Protein AF-A0A3D1NSE2-F1 (afdb_monomer_lite)

Foldseek 3Di:
DAADPCCVVAVVVLVVVCCVLCVQKAWDPCPGFAQDAPLSKTKTWTAGPVRHIDIWIWGDDPNFIKIFLVDFDPPDDPDDPCPGDSPRGDIDTCVVVPVVNVSRVVVVVVSVVPD

Radius of gyration: 14.47 Å; chains: 1; bounding box: 27×41×38 Å

Structure (mmCIF, N/CA/C/O backbone):
data_AF-A0A3D1NSE2-F1
#
_entry.id   AF-A0A3D1NSE2-F1
#
loop_
_atom_site.group_PDB
_atom_site.id
_atom_site.type_symbol
_atom_site.label_atom_id
_atom_site.label_alt_id
_atom_site.label_comp_id
_atom_site.label_asym_id
_atom_site.label_entity_id
_atom_site.label_seq_id
_atom_site.pdbx_PDB_ins_code
_atom_site.Cartn_x
_atom_site.Cartn_y
_atom_site.Cartn_z
_atom_site.occupancy
_atom_site.B_iso_or_equiv
_atom_site.auth_seq_id
_atom_site.auth_comp_id
_atom_site.auth_asym_id
_atom_site.auth_atom_id
_atom_site.pdbx_PDB_model_num
ATOM 1 N N . MET A 1 1 ? -9.072 1.652 -18.665 1.00 56.31 1 MET A N 1
ATOM 2 C CA . MET A 1 1 ? -7.613 1.884 -18.622 1.00 56.31 1 MET A CA 1
ATOM 3 C C . MET A 1 1 ? -7.037 0.577 -18.118 1.00 56.31 1 MET A C 1
ATOM 5 O O . MET A 1 1 ? -7.587 0.080 -17.151 1.00 56.31 1 MET A O 1
ATOM 9 N N . ASN A 1 2 ? -6.097 -0.041 -18.832 1.00 61.66 2 ASN A N 1
ATOM 10 C CA . ASN A 1 2 ? -5.556 -1.340 -18.417 1.00 61.66 2 ASN A CA 1
ATOM 11 C C . ASN A 1 2 ? -4.709 -1.172 -17.149 1.00 61.66 2 ASN A C 1
ATOM 13 O O . ASN A 1 2 ? -4.120 -0.102 -16.968 1.00 61.66 2 ASN A O 1
ATOM 17 N N . ASP A 1 3 ? -4.626 -2.224 -16.334 1.00 70.00 3 ASP A N 1
ATOM 18 C CA . ASP A 1 3 ? -3.705 -2.297 -15.198 1.00 70.00 3 ASP A CA 1
ATOM 19 C C . ASP A 1 3 ? -2.284 -1.899 -15.636 1.00 70.00 3 ASP A C 1
ATOM 21 O O . ASP A 1 3 ? -1.796 -2.380 -16.671 1.00 70.00 3 ASP A O 1
ATOM 25 N N . PRO A 1 4 ? -1.599 -1.010 -14.892 1.00 81.94 4 PRO A N 1
ATOM 26 C CA . PRO A 1 4 ? -0.202 -0.715 -15.162 1.00 81.94 4 PRO A CA 1
ATOM 27 C C . PRO A 1 4 ? 0.635 -1.992 -15.132 1.00 81.94 4 PRO A C 1
ATOM 29 O O . PRO A 1 4 ? 0.508 -2.803 -14.226 1.00 81.94 4 PRO A O 1
ATOM 32 N N . HIS A 1 5 ? 1.547 -2.154 -16.089 1.00 85.44 5 HIS A N 1
ATOM 33 C CA . HIS A 1 5 ? 2.356 -3.374 -16.232 1.00 85.44 5 HIS A CA 1
ATOM 34 C C . HIS A 1 5 ? 3.135 -3.792 -14.965 1.00 85.44 5 HIS A C 1
ATOM 36 O O . HIS A 1 5 ? 3.477 -4.963 -14.814 1.00 85.44 5 HIS A O 1
ATOM 42 N N . TRP A 1 6 ? 3.415 -2.853 -14.058 1.00 90.25 6 TRP A N 1
ATOM 43 C CA . TRP A 1 6 ? 4.122 -3.107 -12.807 1.00 90.25 6 TRP A CA 1
ATOM 44 C C . TRP A 1 6 ? 3.239 -3.723 -11.708 1.00 90.25 6 TRP A C 1
ATOM 46 O O . TRP A 1 6 ? 3.777 -4.271 -10.746 1.00 90.25 6 TRP A O 1
ATOM 56 N N . THR A 1 7 ? 1.906 -3.678 -11.816 1.00 91.12 7 THR A N 1
ATOM 57 C CA . THR A 1 7 ? 1.015 -4.171 -10.750 1.00 91.12 7 THR A CA 1
ATOM 58 C C . THR A 1 7 ? 1.122 -5.679 -10.567 1.00 91.12 7 THR A C 1
ATOM 60 O O . THR A 1 7 ? 1.222 -6.143 -9.435 1.00 91.12 7 THR A O 1
ATOM 63 N N . GLU A 1 8 ? 1.191 -6.440 -11.658 1.00 90.62 8 GLU A N 1
ATOM 64 C CA . GLU A 1 8 ? 1.366 -7.898 -11.626 1.00 90.62 8 GLU A CA 1
ATOM 65 C C . GLU A 1 8 ? 2.709 -8.312 -11.012 1.00 90.62 8 GLU A C 1
ATOM 67 O O . GLU A 1 8 ? 2.774 -9.245 -10.214 1.00 90.62 8 GLU A O 1
ATOM 72 N N . GLY A 1 9 ? 3.788 -7.616 -11.381 1.00 90.31 9 GLY A N 1
ATOM 73 C CA . GLY A 1 9 ? 5.149 -7.980 -10.980 1.00 90.31 9 GLY A CA 1
ATOM 74 C C . GLY A 1 9 ? 5.559 -7.476 -9.598 1.00 90.31 9 GLY A C 1
ATOM 75 O O . GLY A 1 9 ? 6.371 -8.122 -8.941 1.00 90.31 9 GLY A O 1
ATOM 76 N N . LEU A 1 10 ? 5.011 -6.339 -9.156 1.00 93.19 10 LEU A N 1
ATOM 77 C CA . LEU A 1 10 ? 5.422 -5.670 -7.918 1.00 93.19 10 LEU A CA 1
ATOM 78 C C . LEU A 1 10 ? 4.285 -5.588 -6.897 1.00 93.19 10 LEU A C 1
ATOM 80 O O . LEU A 1 10 ? 4.445 -6.031 -5.761 1.00 93.19 10 LEU A O 1
ATOM 84 N N . LEU A 1 11 ? 3.126 -5.044 -7.280 1.00 93.69 11 LEU A N 1
ATOM 85 C CA . LEU A 1 11 ? 2.059 -4.740 -6.321 1.00 93.69 11 LEU A CA 1
ATOM 86 C C . LEU A 1 11 ? 1.322 -5.983 -5.828 1.00 93.69 11 LEU A C 1
ATOM 88 O O . LEU A 1 11 ? 1.114 -6.125 -4.627 1.00 93.69 11 LEU A O 1
ATOM 92 N N . ARG A 1 12 ? 0.922 -6.890 -6.726 1.00 93.25 12 ARG A N 1
ATOM 93 C CA . ARG A 1 12 ? 0.155 -8.092 -6.363 1.00 93.25 12 ARG A CA 1
ATOM 94 C C . ARG A 1 12 ? 0.907 -9.006 -5.390 1.00 93.25 12 ARG A C 1
ATOM 96 O O . ARG A 1 12 ? 0.292 -9.390 -4.396 1.00 93.25 12 ARG A O 1
ATOM 103 N N . PRO A 1 13 ? 2.205 -9.320 -5.586 1.00 93.62 13 PRO A N 1
ATOM 104 C CA . PRO A 1 13 ? 2.966 -10.101 -4.611 1.00 93.62 13 PRO A CA 1
ATOM 105 C C . PRO A 1 13 ? 3.041 -9.420 -3.241 1.00 93.62 13 PRO A C 1
ATOM 107 O O . PRO A 1 13 ? 2.837 -10.067 -2.215 1.00 93.62 13 PRO A O 1
ATOM 110 N N . VAL A 1 14 ? 3.268 -8.103 -3.227 1.00 94.19 14 VAL A N 1
ATOM 111 C CA . VAL A 1 14 ? 3.309 -7.306 -1.995 1.00 94.19 14 VAL A CA 1
ATOM 112 C C . VAL A 1 14 ? 1.950 -7.321 -1.293 1.00 94.19 14 VAL A C 1
ATOM 114 O O . VAL A 1 14 ? 1.886 -7.583 -0.096 1.00 94.19 14 VAL A O 1
ATOM 117 N N . MET A 1 15 ? 0.850 -7.132 -2.024 1.00 94.19 15 MET A N 1
ATOM 118 C CA . MET A 1 15 ? -0.500 -7.189 -1.462 1.00 94.19 15 MET A CA 1
ATOM 119 C C . MET A 1 15 ? -0.852 -8.574 -0.924 1.00 94.19 15 MET A C 1
ATOM 121 O O . MET A 1 15 ? -1.431 -8.665 0.157 1.00 94.19 15 MET A O 1
ATOM 125 N N . ALA A 1 16 ? -0.477 -9.649 -1.622 1.00 93.62 16 ALA A N 1
ATOM 126 C CA . ALA A 1 16 ? -0.689 -11.011 -1.138 1.00 93.62 16 ALA A CA 1
ATOM 127 C C . ALA A 1 16 ? -0.006 -11.237 0.222 1.00 93.62 16 ALA A C 1
ATOM 129 O O . ALA A 1 16 ? -0.599 -11.823 1.131 1.00 93.62 16 ALA A O 1
ATOM 130 N N . GLU A 1 17 ? 1.212 -10.720 0.386 1.00 94.62 17 GLU A N 1
ATOM 131 C CA . GLU A 1 17 ? 1.950 -10.820 1.642 1.00 94.62 17 GLU A CA 1
ATOM 132 C C . GLU A 1 17 ? 1.370 -9.911 2.738 1.00 94.62 17 GLU A C 1
ATOM 134 O O . GLU A 1 17 ? 1.200 -10.356 3.873 1.00 94.62 17 GLU A O 1
ATOM 139 N N . ILE A 1 18 ? 0.973 -8.676 2.413 1.00 93.19 18 ILE A N 1
ATOM 140 C CA . ILE A 1 18 ? 0.303 -7.771 3.362 1.00 93.19 18 ILE A CA 1
ATOM 141 C C . ILE A 1 18 ? -0.989 -8.393 3.886 1.00 93.19 18 ILE A C 1
ATOM 143 O O . ILE A 1 18 ? -1.198 -8.414 5.099 1.00 93.19 18 ILE A O 1
ATOM 147 N N . VAL A 1 19 ? -1.838 -8.932 3.007 1.00 94.25 19 VAL A N 1
ATOM 148 C CA . VAL A 1 19 ? -3.093 -9.599 3.392 1.00 94.25 19 VAL A CA 1
ATOM 149 C C . VAL A 1 19 ? -2.812 -10.750 4.356 1.00 94.25 19 VAL A C 1
ATOM 151 O O . VAL A 1 19 ? -3.494 -10.898 5.370 1.00 94.25 19 VAL A O 1
ATOM 154 N N . ARG A 1 20 ? -1.766 -11.539 4.086 1.00 95.38 20 ARG A N 1
ATOM 155 C CA . ARG A 1 20 ? -1.347 -12.647 4.951 1.00 95.38 20 ARG A CA 1
ATOM 156 C C . ARG A 1 20 ? -0.835 -12.171 6.315 1.00 95.38 20 ARG A C 1
ATOM 158 O O . ARG A 1 20 ? -1.087 -12.832 7.321 1.00 95.38 20 ARG A O 1
ATOM 165 N N . LEU A 1 21 ? -0.090 -11.066 6.351 1.00 95.56 21 LEU A N 1
ATOM 166 C CA . LEU A 1 21 ? 0.573 -10.542 7.551 1.00 95.56 21 LEU A CA 1
ATOM 167 C C . LEU A 1 21 ? -0.294 -9.602 8.396 1.00 95.56 21 LEU A C 1
ATOM 169 O O . LEU A 1 21 ? 0.051 -9.357 9.553 1.00 95.56 21 LEU A O 1
ATOM 173 N N . THR A 1 22 ? -1.395 -9.091 7.841 1.00 94.44 22 THR A N 1
ATOM 174 C CA . THR A 1 22 ? -2.324 -8.161 8.507 1.00 94.44 22 THR A CA 1
ATOM 175 C C . THR A 1 22 ? -3.777 -8.662 8.447 1.00 94.44 22 THR A C 1
ATOM 177 O O . THR A 1 22 ? -4.661 -7.965 7.948 1.00 94.44 22 THR A O 1
ATOM 180 N N . PRO A 1 23 ? -4.071 -9.877 8.962 1.00 94.50 23 PRO A N 1
ATOM 181 C CA . PRO A 1 23 ? -5.410 -10.486 8.911 1.00 94.50 23 PRO A CA 1
ATOM 182 C C . PRO A 1 23 ? -6.491 -9.707 9.686 1.00 94.50 23 PRO A C 1
ATOM 184 O O . PRO A 1 23 ? -7.672 -10.059 9.683 1.00 94.50 23 PRO A O 1
ATOM 187 N N . GLU A 1 24 ? -6.102 -8.683 10.434 1.00 93.81 24 GLU A N 1
ATOM 188 C CA . GLU A 1 24 ? -6.977 -7.754 11.129 1.00 93.81 24 GLU A CA 1
ATOM 189 C C . GLU A 1 24 ? -7.549 -6.630 10.251 1.00 93.81 24 GLU A C 1
ATOM 191 O O . GLU A 1 24 ? -8.451 -5.909 10.701 1.00 93.81 24 GLU A O 1
ATOM 196 N N . ILE A 1 25 ? -7.065 -6.513 9.014 1.00 95.12 25 ILE A N 1
ATOM 197 C CA . ILE A 1 25 ? -7.580 -5.610 7.990 1.00 95.12 25 ILE A CA 1
ATOM 198 C C . ILE A 1 25 ? -8.259 -6.444 6.902 1.00 95.12 25 ILE A C 1
ATOM 200 O O . ILE A 1 25 ? -7.664 -7.340 6.310 1.00 95.12 25 ILE A O 1
ATOM 204 N N . ASP A 1 26 ? -9.516 -6.120 6.632 1.00 95.12 26 ASP A N 1
ATOM 205 C CA . ASP A 1 26 ? -10.240 -6.579 5.456 1.00 95.12 26 ASP A CA 1
ATOM 206 C C . ASP A 1 26 ? -9.819 -5.706 4.269 1.00 95.12 26 ASP A C 1
ATOM 208 O O . ASP A 1 26 ? -10.286 -4.574 4.119 1.00 95.12 26 ASP A O 1
ATOM 212 N N . TRP A 1 27 ? -8.828 -6.175 3.513 1.00 94.81 27 TRP A N 1
ATOM 213 C CA . TRP A 1 27 ? -8.318 -5.489 2.329 1.00 94.81 27 TRP A CA 1
ATOM 214 C C . TRP A 1 27 ? -9.267 -5.683 1.151 1.00 94.81 27 TRP A C 1
ATOM 216 O O . TRP A 1 27 ? -9.739 -6.792 0.902 1.00 94.81 27 TRP A O 1
ATOM 226 N N . GLU A 1 28 ? -9.520 -4.615 0.398 1.00 91.38 28 GLU A N 1
ATOM 227 C CA . GLU A 1 28 ? -10.330 -4.703 -0.813 1.00 91.38 28 GLU A CA 1
ATOM 228 C C . GLU A 1 28 ? -9.640 -5.616 -1.833 1.00 91.38 28 GLU A C 1
ATOM 230 O O . GLU A 1 28 ? -8.453 -5.454 -2.140 1.00 91.38 28 GLU A O 1
ATOM 235 N N . ASN A 1 29 ? -10.390 -6.595 -2.351 1.00 76.88 29 ASN A N 1
ATOM 236 C CA . ASN A 1 29 ? -9.900 -7.437 -3.431 1.00 76.88 29 ASN A CA 1
ATOM 237 C C . ASN A 1 29 ? -9.897 -6.624 -4.728 1.00 76.88 29 ASN A C 1
ATOM 239 O O . ASN A 1 29 ? -10.927 -6.466 -5.383 1.00 76.88 29 ASN A O 1
ATOM 243 N N . ASN A 1 30 ? -8.731 -6.090 -5.068 1.00 70.94 30 ASN A N 1
ATOM 244 C CA . ASN A 1 30 ? -8.527 -5.319 -6.281 1.00 70.94 30 ASN A CA 1
ATOM 245 C C . ASN A 1 30 ? -8.158 -6.268 -7.425 1.00 70.94 30 ASN A C 1
ATOM 247 O O . ASN A 1 30 ? -6.983 -6.495 -7.732 1.00 70.94 30 ASN A O 1
ATOM 251 N N . ASP A 1 31 ? -9.190 -6.835 -8.054 1.00 75.50 31 ASP A N 1
ATOM 252 C CA . ASP A 1 31 ? -9.038 -7.561 -9.320 1.00 75.50 31 ASP A CA 1
ATOM 253 C C . ASP A 1 31 ? -8.425 -6.638 -10.394 1.00 75.50 31 ASP A C 1
ATOM 255 O O . ASP A 1 31 ? -7.650 -7.099 -11.228 1.00 75.50 31 ASP A O 1
ATOM 259 N N . GLU A 1 32 ? -8.670 -5.328 -10.297 1.00 80.31 32 GLU A N 1
ATOM 260 C CA . GLU A 1 32 ? -8.062 -4.277 -11.118 1.00 80.31 32 GLU A CA 1
ATOM 261 C C . GLU A 1 32 ? -7.487 -3.162 -10.230 1.00 80.31 32 GLU A C 1
ATOM 263 O O . GLU A 1 32 ? -8.056 -2.818 -9.189 1.00 80.31 32 GLU A O 1
ATOM 268 N N . PHE A 1 33 ? -6.371 -2.567 -10.651 1.00 86.69 33 PHE A N 1
ATOM 269 C CA . PHE A 1 33 ? -5.731 -1.443 -9.977 1.00 86.69 33 PHE A CA 1
ATOM 270 C C . PHE A 1 33 ? -5.753 -0.194 -10.855 1.00 86.69 33 PHE A C 1
ATOM 272 O O . PHE A 1 33 ? -5.132 -0.133 -11.918 1.00 86.69 33 PHE A O 1
ATOM 279 N N . TYR A 1 34 ? -6.414 0.853 -10.365 1.00 84.19 34 TYR A N 1
ATOM 280 C CA . TYR A 1 34 ? -6.577 2.096 -11.112 1.00 84.19 34 TYR A CA 1
ATOM 281 C C . TYR A 1 34 ? -5.583 3.168 -10.652 1.00 84.19 34 TYR A C 1
ATOM 283 O O . TYR A 1 34 ? -5.607 3.555 -9.481 1.00 84.19 34 TYR A O 1
ATOM 291 N N . PRO A 1 35 ? -4.742 3.699 -11.556 1.00 86.94 35 PRO A N 1
ATOM 292 C CA . PRO A 1 35 ? -3.916 4.863 -11.263 1.00 86.94 35 PRO A CA 1
ATOM 293 C C . PRO A 1 35 ? -4.774 6.100 -10.987 1.00 86.94 35 PRO A C 1
ATOM 295 O O . PRO A 1 35 ? -5.696 6.395 -11.750 1.00 86.94 35 PRO A O 1
ATOM 298 N N . ILE A 1 36 ? -4.460 6.843 -9.926 1.00 81.88 36 ILE A N 1
ATOM 299 C CA . ILE A 1 36 ? -5.275 7.978 -9.461 1.00 81.88 36 ILE A CA 1
ATOM 300 C C . ILE A 1 36 ? -4.620 9.355 -9.651 1.00 81.88 36 ILE A C 1
ATOM 302 O O . ILE A 1 36 ? -5.276 10.371 -9.422 1.00 81.88 36 ILE A O 1
ATOM 306 N N . ASP A 1 37 ? -3.353 9.424 -10.072 1.00 77.06 37 ASP A N 1
ATOM 307 C CA . ASP A 1 37 ? -2.629 10.691 -10.235 1.00 77.06 37 ASP A CA 1
ATOM 308 C C . ASP A 1 37 ? -1.574 10.671 -11.364 1.00 77.06 37 ASP A C 1
ATOM 310 O O . ASP A 1 37 ? -1.398 9.688 -12.085 1.00 77.06 37 ASP A O 1
ATOM 314 N N . LEU A 1 38 ? -0.858 11.792 -11.518 1.00 80.12 38 LEU A N 1
ATOM 315 C CA . LEU A 1 38 ? 0.202 11.962 -12.520 1.00 80.12 38 LEU A CA 1
ATOM 316 C C . LEU A 1 38 ? 1.452 11.106 -12.259 1.00 80.12 38 LEU A C 1
ATOM 318 O O . LEU A 1 38 ? 2.252 10.934 -13.176 1.00 80.12 38 LEU A O 1
ATOM 322 N N . ARG A 1 39 ? 1.635 10.583 -11.040 1.00 81.38 39 ARG A N 1
ATOM 323 C CA . ARG A 1 39 ? 2.696 9.615 -10.717 1.00 81.38 39 ARG A CA 1
ATOM 324 C C . ARG A 1 39 ? 2.315 8.207 -11.176 1.00 81.38 39 ARG A C 1
ATOM 326 O O . ARG A 1 39 ? 3.140 7.304 -11.119 1.00 81.38 39 ARG A O 1
ATOM 333 N N . GLY A 1 40 ? 1.069 8.013 -11.610 1.00 85.44 40 GLY A N 1
ATOM 334 C CA . GLY A 1 40 ? 0.513 6.688 -11.822 1.00 85.44 40 GLY A CA 1
ATOM 335 C C . GLY A 1 40 ? 0.313 5.941 -10.503 1.00 85.44 40 GLY A C 1
ATOM 336 O O . GLY A 1 40 ? 0.336 4.712 -10.506 1.00 85.44 40 GLY A O 1
ATOM 337 N N . ALA A 1 41 ? 0.157 6.664 -9.386 1.00 89.62 41 ALA A N 1
ATOM 338 C CA . ALA A 1 41 ? 0.035 6.056 -8.073 1.00 89.62 41 ALA A CA 1
ATOM 339 C C . ALA A 1 41 ? -1.267 5.258 -7.953 1.00 89.62 41 ALA A C 1
ATOM 341 O O . ALA A 1 41 ? -2.303 5.657 -8.486 1.00 89.62 41 ALA A O 1
ATOM 342 N N . ILE A 1 42 ? -1.216 4.149 -7.224 1.00 91.94 42 ILE A N 1
ATOM 343 C CA . ILE A 1 42 ? -2.355 3.269 -6.964 1.00 91.94 42 ILE A CA 1
ATOM 344 C C . ILE A 1 42 ? -2.617 3.254 -5.466 1.00 91.94 42 ILE A C 1
ATOM 346 O O . ILE A 1 42 ? -1.735 2.903 -4.685 1.00 91.94 42 ILE A O 1
ATOM 350 N N . THR A 1 43 ? -3.837 3.595 -5.059 1.00 91.62 43 THR A N 1
ATOM 351 C CA . THR A 1 43 ? -4.257 3.465 -3.661 1.00 91.62 43 THR A CA 1
ATOM 352 C C . THR A 1 43 ? -5.016 2.168 -3.459 1.00 91.62 43 THR A C 1
ATOM 354 O O . THR A 1 43 ? -6.022 1.918 -4.117 1.00 91.62 43 THR A O 1
ATOM 357 N N . VAL A 1 44 ? -4.545 1.369 -2.507 1.00 92.94 44 VAL A N 1
ATOM 358 C CA . VAL A 1 44 ? -5.232 0.172 -2.033 1.00 92.94 44 VAL A CA 1
ATOM 359 C C . VAL A 1 44 ? -5.915 0.485 -0.714 1.00 92.94 44 VAL A C 1
ATOM 361 O O . VAL A 1 44 ? -5.322 1.101 0.176 1.00 92.94 44 VAL A O 1
ATOM 364 N N . PHE A 1 45 ? -7.167 0.064 -0.597 1.00 92.56 45 PHE A N 1
ATOM 365 C CA . PHE A 1 45 ? -8.009 0.319 0.558 1.00 92.56 45 PHE A CA 1
ATOM 366 C C . PHE A 1 45 ? -8.247 -0.959 1.350 1.00 92.56 45 PHE A C 1
ATOM 368 O O . PHE A 1 45 ? -8.235 -2.070 0.825 1.00 92.56 45 PHE A O 1
ATOM 375 N N . GLY A 1 46 ? -8.485 -0.780 2.638 1.00 93.75 46 GLY A N 1
ATOM 376 C CA . GLY A 1 46 ? -8.937 -1.824 3.529 1.00 93.75 46 GLY A CA 1
ATOM 377 C C . GLY A 1 46 ? -9.701 -1.234 4.701 1.00 93.75 46 GLY A C 1
ATOM 378 O O . GLY A 1 46 ? -9.770 -0.015 4.899 1.00 93.75 46 GLY A O 1
ATOM 379 N N . ARG A 1 47 ? -10.295 -2.105 5.506 1.00 94.38 47 ARG A N 1
ATOM 380 C CA . ARG A 1 47 ? -11.003 -1.717 6.724 1.00 94.38 47 ARG A CA 1
ATOM 381 C C . ARG A 1 47 ? -10.555 -2.574 7.886 1.00 94.38 47 ARG A C 1
ATOM 383 O O . ARG A 1 47 ? -10.517 -3.792 7.794 1.00 94.38 47 ARG A O 1
ATOM 390 N N . THR A 1 48 ? -10.262 -1.949 9.019 1.00 92.12 48 THR A N 1
ATOM 391 C CA . THR A 1 48 ? -10.047 -2.715 10.252 1.00 92.12 48 THR A CA 1
ATOM 392 C C . THR A 1 48 ? -11.338 -3.429 10.655 1.00 92.12 48 THR A C 1
ATOM 394 O O . THR A 1 48 ? -12.434 -3.003 10.281 1.00 92.12 48 THR A O 1
ATOM 397 N N . LYS A 1 49 ? -11.250 -4.443 11.525 1.00 87.62 49 LYS A N 1
ATOM 398 C CA . LYS A 1 49 ? -12.435 -5.126 12.097 1.00 87.62 49 LYS A CA 1
ATOM 399 C C . LYS A 1 49 ? -13.475 -4.188 12.731 1.00 87.62 49 LYS A C 1
ATOM 401 O O . LYS A 1 49 ? -14.631 -4.565 12.881 1.00 87.62 49 LYS A O 1
ATOM 406 N N . ARG A 1 50 ? -13.080 -2.970 13.122 1.00 87.62 50 ARG A N 1
ATOM 407 C CA . ARG A 1 50 ? -13.973 -1.941 13.689 1.00 87.62 50 ARG A CA 1
ATOM 408 C C . ARG A 1 50 ? -14.517 -0.965 12.636 1.00 87.62 50 ARG A C 1
ATOM 410 O O . ARG A 1 50 ? -15.074 0.066 12.996 1.00 87.62 50 ARG A O 1
ATOM 417 N N . GLY A 1 51 ? -14.330 -1.258 11.351 1.00 89.38 51 GLY A N 1
ATOM 418 C CA . GLY A 1 51 ? -14.808 -0.460 10.223 1.00 89.38 51 GLY A CA 1
ATOM 419 C C . GLY A 1 51 ? -13.968 0.780 9.903 1.00 89.38 51 GLY A C 1
ATOM 420 O O . GLY A 1 51 ? -14.388 1.581 9.063 1.00 89.38 51 GLY A O 1
ATOM 421 N N . ARG A 1 52 ? -12.797 0.961 10.538 1.00 89.94 52 ARG A N 1
ATOM 422 C CA . ARG A 1 52 ? -11.931 2.129 10.299 1.00 89.94 52 ARG A CA 1
ATOM 423 C C . ARG A 1 52 ? -11.233 1.982 8.945 1.00 89.94 52 ARG A C 1
ATOM 425 O O . ARG A 1 52 ? -10.653 0.922 8.711 1.00 89.94 52 ARG A O 1
ATOM 432 N N . PRO A 1 53 ? -11.266 3.002 8.072 1.00 90.62 53 PRO A N 1
ATOM 433 C CA . PRO A 1 53 ? -10.603 2.926 6.779 1.00 90.62 53 PRO A CA 1
ATOM 434 C C . PRO A 1 53 ? -9.080 2.951 6.945 1.00 90.62 53 PRO A C 1
ATOM 436 O O . PRO A 1 53 ? -8.532 3.777 7.679 1.00 90.62 53 PRO A O 1
ATOM 439 N N . VAL A 1 54 ? -8.412 2.059 6.225 1.00 91.25 54 VAL A N 1
ATOM 440 C CA . VAL A 1 54 ? -6.966 2.024 6.012 1.00 91.25 54 VAL A CA 1
ATOM 441 C C . VAL A 1 54 ? -6.743 2.187 4.516 1.00 91.25 54 VAL A C 1
ATOM 443 O O . VAL A 1 54 ? -7.470 1.610 3.712 1.00 91.25 54 VAL A O 1
ATOM 446 N N . CYS A 1 55 ? -5.765 2.990 4.126 1.00 90.62 55 CYS A N 1
ATOM 447 C CA . CYS A 1 55 ? -5.348 3.075 2.738 1.00 90.62 55 CYS A CA 1
ATOM 448 C C . CYS A 1 55 ? -3.833 3.198 2.658 1.00 90.62 55 CYS A C 1
ATOM 450 O O . CYS A 1 55 ? -3.202 3.755 3.560 1.00 90.62 55 CYS A O 1
ATOM 452 N N . ILE A 1 56 ? -3.270 2.660 1.584 1.00 92.62 56 ILE A N 1
ATOM 453 C CA . ILE A 1 56 ? -1.853 2.773 1.258 1.00 92.62 56 ILE A CA 1
ATOM 454 C C . ILE A 1 56 ? -1.761 3.139 -0.212 1.00 92.62 56 ILE A C 1
ATOM 456 O O . ILE A 1 56 ? -2.373 2.484 -1.055 1.00 92.62 56 ILE A O 1
ATOM 460 N N . THR A 1 57 ? -1.009 4.188 -0.511 1.00 92.88 57 THR A N 1
ATOM 461 C CA . THR A 1 57 ? -0.764 4.627 -1.883 1.00 92.88 57 THR A CA 1
ATOM 462 C C . THR A 1 57 ? 0.615 4.162 -2.308 1.00 92.88 57 THR A C 1
ATOM 464 O O . THR A 1 57 ? 1.595 4.488 -1.645 1.00 92.88 57 THR A O 1
ATOM 467 N N . PHE A 1 58 ? 0.678 3.417 -3.405 1.00 94.06 58 PHE A N 1
ATOM 468 C CA . PHE A 1 58 ? 1.895 2.865 -3.978 1.00 94.06 58 PHE A CA 1
ATOM 469 C C . PHE A 1 58 ? 2.258 3.567 -5.280 1.00 94.06 58 PHE A C 1
ATOM 471 O O . PHE A 1 58 ? 1.382 3.919 -6.068 1.00 94.06 58 PHE A O 1
ATOM 478 N N . THR A 1 59 ? 3.553 3.740 -5.521 1.00 93.12 59 THR A N 1
ATOM 479 C CA . THR A 1 59 ? 4.099 4.260 -6.780 1.00 93.12 59 THR A CA 1
ATOM 480 C C . THR A 1 59 ? 5.282 3.393 -7.195 1.00 93.12 59 THR A C 1
ATOM 482 O O . THR A 1 59 ? 6.119 3.050 -6.359 1.00 93.12 59 THR A O 1
ATOM 485 N N . GLU A 1 60 ? 5.359 3.034 -8.473 1.00 93.06 60 GLU A N 1
ATOM 486 C CA . GLU A 1 60 ?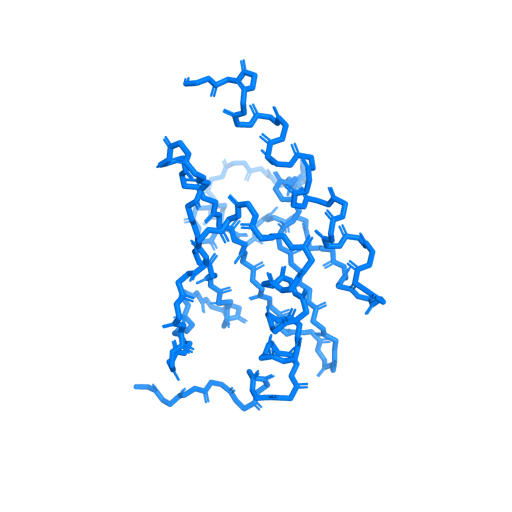 6.555 2.404 -9.033 1.00 93.06 60 GLU A CA 1
ATOM 487 C C . GLU A 1 60 ? 7.650 3.457 -9.245 1.00 93.06 60 GLU A C 1
ATOM 489 O O . GLU A 1 60 ? 7.391 4.577 -9.685 1.00 93.06 60 GLU A O 1
ATOM 494 N N . SER A 1 61 ? 8.882 3.108 -8.884 1.00 89.06 61 SER A N 1
ATOM 495 C CA . SER A 1 61 ? 10.053 3.956 -9.075 1.00 89.06 61 SER A CA 1
ATOM 496 C C . SER A 1 61 ? 11.183 3.125 -9.671 1.00 89.06 61 SER A C 1
ATOM 498 O O . SER A 1 61 ? 11.895 2.399 -8.974 1.00 89.06 61 SER A O 1
ATOM 500 N N . GLY A 1 62 ? 11.322 3.201 -10.997 1.00 85.50 62 GLY A N 1
ATOM 501 C CA . GLY A 1 62 ? 12.307 2.437 -11.760 1.00 85.50 62 GLY A CA 1
ATOM 502 C C . GLY A 1 62 ? 11.944 0.957 -11.837 1.00 85.50 62 GLY A C 1
ATOM 503 O O . GLY A 1 62 ? 11.341 0.525 -12.808 1.00 85.50 62 GLY A O 1
ATOM 504 N N . HIS A 1 63 ? 12.339 0.184 -10.827 1.00 85.12 63 HIS A N 1
ATOM 505 C CA . HIS A 1 63 ? 12.011 -1.242 -10.694 1.00 85.12 63 HIS A CA 1
ATOM 506 C C . HIS A 1 63 ? 11.586 -1.622 -9.270 1.00 85.12 63 HIS A C 1
ATOM 508 O O . HIS A 1 63 ? 11.310 -2.791 -9.005 1.00 85.12 63 HIS A O 1
ATOM 514 N N . ASP A 1 64 ? 11.525 -0.639 -8.372 1.00 91.00 64 ASP A N 1
ATOM 515 C CA . ASP A 1 64 ? 11.139 -0.828 -6.984 1.00 91.00 64 ASP A CA 1
ATOM 516 C C . ASP A 1 64 ? 9.734 -0.282 -6.742 1.00 91.00 64 ASP A C 1
ATOM 518 O O . ASP A 1 64 ? 9.256 0.633 -7.422 1.00 91.00 64 ASP A O 1
ATOM 522 N N . LEU A 1 65 ? 9.081 -0.830 -5.720 1.00 94.81 65 LEU A N 1
ATOM 523 C CA . LEU A 1 65 ? 7.807 -0.332 -5.234 1.00 94.81 65 LEU A CA 1
ATOM 524 C C . LEU A 1 65 ? 8.039 0.608 -4.050 1.00 94.81 65 LEU A C 1
ATOM 526 O O . LEU A 1 65 ? 8.768 0.279 -3.113 1.00 94.81 65 LEU A O 1
ATOM 530 N N . GLN A 1 66 ? 7.400 1.772 -4.080 1.00 95.62 66 GLN A N 1
ATOM 531 C CA . GLN A 1 66 ? 7.410 2.740 -2.987 1.00 95.62 66 GLN A CA 1
ATOM 532 C C . GLN A 1 66 ? 5.991 2.990 -2.486 1.00 95.62 66 GLN A C 1
ATOM 534 O O . GLN A 1 66 ? 5.028 2.797 -3.230 1.00 95.62 66 GLN A O 1
ATOM 539 N N . PHE A 1 67 ? 5.856 3.449 -1.244 1.00 94.56 67 PHE A N 1
ATOM 540 C CA . PHE A 1 67 ? 4.578 3.829 -0.651 1.00 94.56 67 PHE A CA 1
ATOM 541 C C . PHE A 1 67 ? 4.627 5.217 -0.005 1.00 94.56 67 PHE A C 1
ATOM 543 O O . PHE A 1 67 ? 5.680 5.691 0.424 1.00 94.56 67 PHE A O 1
ATOM 550 N N . ASP A 1 68 ? 3.472 5.877 0.065 1.00 91.94 68 ASP A N 1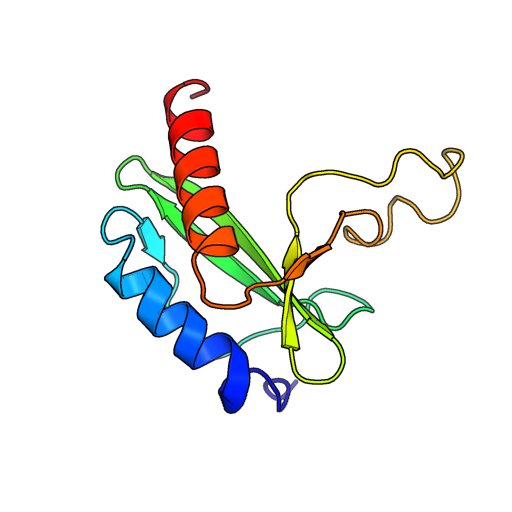
ATOM 551 C CA . ASP A 1 68 ? 3.318 7.153 0.761 1.00 91.94 68 ASP A CA 1
ATOM 552 C C . ASP A 1 68 ? 3.446 6.933 2.286 1.00 91.94 68 ASP A C 1
ATOM 554 O O . ASP A 1 68 ? 2.572 6.336 2.915 1.00 91.94 68 ASP A O 1
ATOM 558 N N . SER A 1 69 ? 4.492 7.480 2.916 1.00 87.56 69 SER A N 1
ATOM 559 C CA . SER A 1 69 ? 4.735 7.348 4.372 1.00 87.56 69 SER A CA 1
ATOM 560 C C . SER A 1 69 ? 3.788 8.184 5.252 1.00 87.56 69 SER A C 1
ATOM 562 O O . SER A 1 69 ? 3.845 8.140 6.481 1.00 87.56 69 SER A O 1
ATOM 564 N N . GLY A 1 70 ? 2.936 9.016 4.644 1.00 80.56 70 GLY A N 1
ATOM 565 C CA . GLY A 1 70 ? 2.091 9.992 5.340 1.00 80.56 70 GLY A CA 1
ATOM 566 C C . GLY A 1 70 ? 2.840 11.216 5.886 1.00 80.56 70 GLY A C 1
ATOM 567 O O . GLY A 1 70 ? 2.203 12.128 6.416 1.00 80.56 70 GLY A O 1
ATOM 568 N N . GLN A 1 71 ? 4.168 11.273 5.745 1.00 80.44 71 GLN A N 1
ATOM 569 C CA . GLN A 1 71 ? 4.946 12.490 5.974 1.00 80.44 71 GLN A CA 1
ATOM 570 C C . GLN A 1 71 ? 4.983 13.339 4.702 1.00 80.44 71 GLN A C 1
ATOM 572 O O . GLN A 1 71 ? 4.913 12.808 3.599 1.00 80.44 71 GLN A O 1
ATOM 577 N N . ILE A 1 72 ? 5.124 14.656 4.843 1.00 76.12 72 ILE A N 1
ATOM 578 C CA . ILE A 1 72 ? 5.209 15.586 3.710 1.00 76.12 72 ILE A CA 1
ATOM 579 C C . ILE A 1 72 ? 6.563 16.294 3.680 1.00 76.12 72 ILE A C 1
ATOM 581 O O . ILE A 1 72 ? 7.133 16.611 4.725 1.00 76.12 72 ILE A O 1
ATOM 585 N N . HIS A 1 73 ? 7.066 16.608 2.486 1.00 68.06 73 HIS A N 1
ATOM 586 C CA . HIS A 1 73 ? 8.243 17.465 2.359 1.00 68.06 73 HIS A CA 1
ATOM 587 C C . HIS A 1 73 ? 7.913 18.886 2.862 1.00 68.06 73 HIS A C 1
ATOM 589 O O . HIS A 1 73 ? 7.026 19.569 2.338 1.00 68.06 73 HIS A O 1
ATOM 595 N N . ASN A 1 74 ? 8.661 19.362 3.866 1.00 62.78 74 ASN A N 1
ATOM 596 C CA . ASN A 1 74 ? 8.512 20.705 4.451 1.00 62.78 74 ASN A CA 1
ATOM 597 C C . ASN A 1 74 ? 9.057 21.845 3.559 1.00 62.78 74 ASN A C 1
ATOM 599 O O . ASN A 1 74 ? 9.013 23.007 3.957 1.00 62.78 74 ASN A O 1
ATOM 603 N N . SER A 1 75 ? 9.584 21.552 2.365 1.00 53.97 75 SER A N 1
ATOM 604 C CA . SER A 1 75 ? 10.455 22.469 1.610 1.00 53.97 75 SER A CA 1
ATOM 605 C C . SER A 1 75 ? 9.789 23.334 0.532 1.00 53.97 75 SER A C 1
ATOM 607 O O . SER A 1 75 ? 10.499 24.071 -0.148 1.00 53.97 75 SER A O 1
ATOM 609 N N . PHE A 1 76 ? 8.461 23.336 0.377 1.00 48.81 76 PHE A N 1
ATOM 610 C CA . PHE A 1 76 ? 7.805 24.195 -0.625 1.00 48.81 76 PHE A CA 1
ATOM 611 C C . PHE A 1 76 ? 6.891 25.256 -0.011 1.00 48.81 76 PHE A C 1
ATOM 613 O O . PHE A 1 76 ? 6.107 24.982 0.899 1.00 48.81 76 PHE A O 1
ATOM 620 N N . SER A 1 77 ? 6.965 26.485 -0.526 1.00 51.50 77 SER A N 1
ATOM 621 C CA . SER A 1 77 ? 6.047 27.566 -0.176 1.00 51.50 77 SER A CA 1
ATOM 622 C C . SER A 1 77 ? 4.638 27.251 -0.692 1.00 51.50 77 SER A C 1
ATOM 624 O O . SER A 1 77 ? 4.423 26.757 -1.798 1.00 51.50 77 SER A O 1
ATOM 626 N N . LEU A 1 78 ? 3.657 27.466 0.178 1.00 50.44 78 LEU A N 1
ATOM 627 C CA . LEU A 1 78 ? 2.236 27.234 -0.058 1.00 50.44 78 LEU A CA 1
ATOM 628 C C . LEU A 1 78 ? 1.738 28.160 -1.179 1.00 50.44 78 LEU A C 1
ATOM 630 O O . LEU A 1 78 ? 1.571 29.344 -0.894 1.00 50.44 78 LEU A O 1
ATOM 634 N N . LYS A 1 79 ? 1.505 27.659 -2.409 1.00 53.00 79 LYS A N 1
ATOM 635 C CA . LYS A 1 79 ? 0.361 28.104 -3.249 1.00 53.00 79 LYS A CA 1
ATOM 636 C C . LYS A 1 79 ? 0.177 27.516 -4.652 1.00 53.00 79 LYS A C 1
ATOM 638 O O . LYS A 1 79 ? -0.864 27.809 -5.221 1.00 53.00 79 LYS A O 1
ATOM 643 N N . VAL A 1 80 ? 1.104 26.757 -5.248 1.00 54.75 80 VAL A N 1
ATOM 644 C CA . VAL A 1 80 ? 0.972 26.475 -6.704 1.00 54.75 80 VAL A CA 1
ATOM 645 C C . VAL A 1 80 ? 0.881 24.991 -7.085 1.00 54.75 80 VAL A C 1
ATOM 647 O O . VAL A 1 80 ? 0.200 24.680 -8.052 1.00 54.75 80 VAL A O 1
ATOM 650 N N . LEU A 1 81 ? 1.490 24.062 -6.333 1.00 51.59 81 LEU A N 1
ATOM 651 C CA . LEU A 1 81 ? 1.542 22.635 -6.728 1.00 51.59 81 LEU A CA 1
ATOM 652 C C . LEU A 1 81 ? 1.171 21.626 -5.624 1.00 51.59 81 LEU A C 1
ATOM 654 O O . LEU A 1 81 ? 0.979 20.454 -5.924 1.00 51.59 81 LEU A O 1
ATOM 658 N N . LYS A 1 82 ? 1.037 22.062 -4.362 1.00 46.84 82 LYS A N 1
ATOM 659 C CA . LYS A 1 82 ? 0.804 21.170 -3.204 1.00 46.84 82 LYS A CA 1
ATOM 660 C C . LYS A 1 82 ? -0.539 20.431 -3.228 1.00 46.84 82 LYS A C 1
ATOM 662 O O . LYS A 1 82 ? -0.649 19.385 -2.599 1.00 46.84 82 LYS A O 1
ATOM 667 N N . ASP A 1 83 ? -1.520 20.959 -3.956 1.00 50.16 83 ASP A N 1
ATOM 668 C CA . ASP A 1 83 ? -2.890 20.436 -3.965 1.00 50.16 83 ASP A CA 1
ATOM 669 C C . ASP A 1 83 ? -3.135 19.419 -5.090 1.00 50.16 83 ASP A C 1
ATOM 671 O O . ASP A 1 83 ? -4.226 18.859 -5.199 1.00 50.16 83 ASP A O 1
ATOM 675 N N . ILE A 1 84 ? -2.125 19.134 -5.922 1.00 52.44 84 ILE A N 1
ATOM 676 C CA . ILE A 1 84 ? -2.237 18.098 -6.949 1.00 52.44 84 ILE A CA 1
ATOM 677 C C . ILE A 1 84 ? -1.901 16.748 -6.305 1.00 52.44 84 ILE A C 1
ATOM 679 O O . ILE A 1 84 ? -0.755 16.302 -6.303 1.00 52.44 84 ILE A O 1
ATOM 683 N N . GLY A 1 85 ? -2.916 16.121 -5.708 1.00 52.91 85 GLY A N 1
ATOM 684 C CA . GLY A 1 85 ? -2.996 14.666 -5.538 1.00 52.91 85 GLY A CA 1
ATOM 685 C C . GLY A 1 85 ? -1.890 13.980 -4.728 1.00 52.91 85 GLY A C 1
ATOM 686 O O . GLY A 1 85 ? -1.420 12.932 -5.144 1.00 52.91 85 GLY A O 1
ATOM 687 N N . GLY A 1 86 ? -1.441 14.534 -3.596 1.00 57.75 86 GLY A N 1
ATOM 688 C CA . GLY A 1 86 ? -0.492 13.818 -2.720 1.00 57.75 86 GLY A CA 1
ATOM 689 C C . GLY A 1 86 ? 0.953 13.755 -3.238 1.00 57.75 86 GLY A C 1
ATOM 690 O O . GLY A 1 86 ? 1.789 13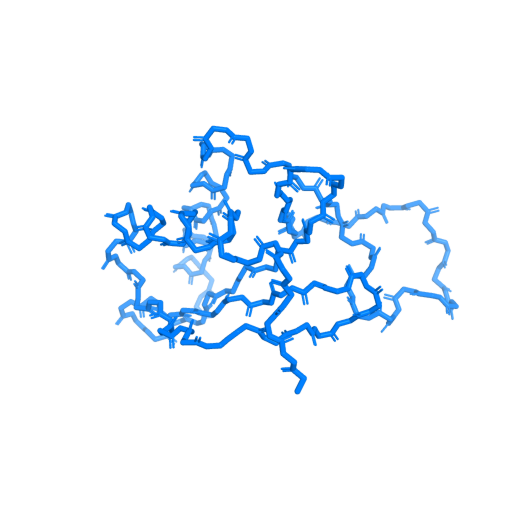.071 -2.658 1.00 57.75 86 GLY A O 1
ATOM 691 N N . THR A 1 87 ? 1.291 14.537 -4.266 1.00 62.03 87 THR A N 1
ATOM 692 C CA . THR A 1 87 ? 2.644 14.644 -4.858 1.00 62.03 87 THR A CA 1
ATOM 693 C C . THR A 1 87 ? 3.730 15.197 -3.926 1.00 62.03 87 THR A C 1
ATOM 695 O O . THR A 1 87 ? 4.898 15.236 -4.302 1.00 62.03 87 THR A O 1
ATOM 698 N N . ASN A 1 88 ? 3.369 15.631 -2.716 1.00 69.69 88 ASN A N 1
ATOM 699 C CA . ASN A 1 88 ? 4.304 16.158 -1.722 1.00 69.69 88 ASN A CA 1
ATOM 700 C C . ASN A 1 88 ? 4.556 15.185 -0.554 1.00 69.69 88 ASN A C 1
ATOM 702 O O . ASN A 1 88 ? 5.208 15.570 0.422 1.00 69.69 88 ASN A O 1
ATOM 706 N N . ASN A 1 89 ? 4.018 13.963 -0.630 1.00 77.44 89 ASN A N 1
ATOM 707 C CA . ASN A 1 89 ? 4.284 12.908 0.341 1.00 77.44 89 ASN A CA 1
ATOM 708 C C . ASN A 1 89 ? 5.730 12.412 0.204 1.00 77.44 89 ASN A C 1
ATOM 710 O O . ASN A 1 89 ? 6.246 12.258 -0.901 1.00 77.44 89 ASN A O 1
ATOM 714 N N . ILE A 1 90 ? 6.382 12.165 1.338 1.00 84.62 90 ILE A N 1
ATOM 715 C CA . ILE A 1 90 ? 7.657 11.457 1.388 1.00 84.62 90 ILE A CA 1
ATOM 716 C C . ILE A 1 90 ? 7.366 9.999 1.036 1.00 84.62 90 ILE A C 1
ATOM 718 O O . ILE A 1 90 ? 6.618 9.318 1.746 1.00 84.62 90 ILE A O 1
ATOM 722 N N . MET A 1 91 ? 7.963 9.547 -0.061 1.00 90.00 91 MET A N 1
ATOM 723 C CA . MET A 1 91 ? 7.914 8.157 -0.496 1.00 90.00 91 MET A CA 1
ATOM 724 C C . MET A 1 91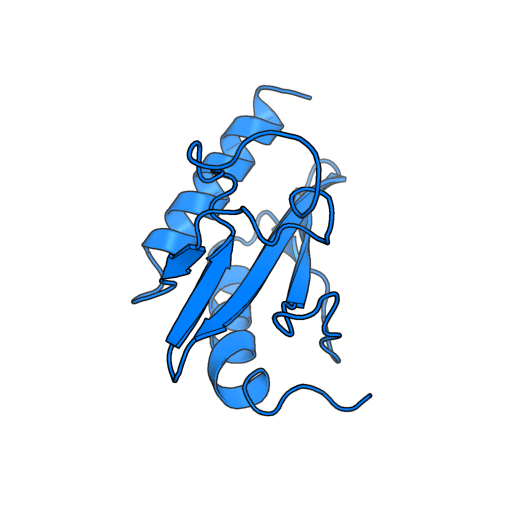 ? 8.931 7.332 0.288 1.00 90.00 91 MET A C 1
ATOM 726 O O . MET A 1 91 ? 10.083 7.744 0.436 1.00 90.00 91 MET A O 1
ATOM 730 N N . GLU A 1 92 ? 8.524 6.155 0.744 1.00 94.19 92 GLU A N 1
ATOM 731 C CA . GLU A 1 92 ? 9.405 5.173 1.370 1.00 94.19 92 GLU A CA 1
ATOM 732 C C . GLU A 1 92 ? 9.438 3.891 0.535 1.00 94.19 92 GLU A C 1
ATOM 734 O O . GLU A 1 92 ? 8.456 3.531 -0.114 1.00 94.19 92 GLU A O 1
ATOM 739 N N . SER A 1 93 ? 10.590 3.222 0.494 1.00 94.69 93 SER A N 1
ATOM 740 C CA . SER A 1 93 ? 10.728 1.967 -0.247 1.00 94.69 93 SER A CA 1
ATOM 741 C C . SER A 1 93 ? 9.993 0.839 0.468 1.00 94.69 93 SER A C 1
ATOM 743 O O . SER A 1 93 ? 10.099 0.704 1.686 1.00 94.69 93 SER A O 1
ATOM 745 N N . VAL A 1 94 ? 9.299 -0.009 -0.294 1.00 95.75 94 VAL A N 1
ATOM 746 C CA . VAL A 1 94 ? 8.761 -1.269 0.234 1.00 95.75 94 VAL A CA 1
ATOM 747 C C . VAL A 1 94 ? 9.902 -2.203 0.646 1.00 95.75 94 VAL A C 1
ATOM 749 O O . VAL A 1 94 ? 9.789 -2.866 1.673 1.00 95.75 94 VAL A O 1
ATOM 752 N N . GLY A 1 95 ? 11.014 -2.216 -0.100 1.00 91.69 95 GLY A N 1
ATOM 753 C CA . GLY A 1 95 ? 12.202 -3.007 0.225 1.00 91.69 95 GLY A CA 1
ATOM 754 C C . GLY A 1 95 ? 11.895 -4.495 0.419 1.00 91.69 95 GLY A C 1
ATOM 755 O O . GLY A 1 95 ? 11.312 -5.138 -0.448 1.00 91.69 95 GLY A O 1
ATOM 756 N N . ASP A 1 96 ? 12.285 -5.035 1.573 1.00 92.31 96 ASP A N 1
ATOM 757 C CA . ASP A 1 96 ? 12.006 -6.412 2.003 1.00 92.31 96 ASP A CA 1
ATOM 758 C C . ASP A 1 96 ? 10.607 -6.601 2.629 1.00 92.31 96 ASP A C 1
ATOM 760 O O . ASP A 1 96 ? 10.263 -7.699 3.065 1.00 92.31 96 ASP A O 1
ATOM 764 N N . GLY A 1 97 ? 9.792 -5.544 2.668 1.00 92.88 97 GLY A N 1
ATOM 765 C CA . GLY A 1 97 ? 8.442 -5.531 3.224 1.00 92.88 97 GLY A CA 1
ATOM 766 C C . GLY A 1 97 ? 8.356 -5.095 4.689 1.00 92.88 97 GLY A C 1
ATOM 767 O O . GLY A 1 97 ? 7.273 -4.692 5.122 1.00 92.88 97 GLY A O 1
ATOM 768 N N . GLU A 1 98 ? 9.457 -5.094 5.451 1.00 95.06 98 GLU A N 1
ATOM 769 C CA . GLU A 1 98 ? 9.447 -4.650 6.856 1.00 95.06 98 GLU A CA 1
ATOM 770 C C . GLU A 1 98 ? 9.059 -3.170 7.021 1.00 95.06 98 GLU A C 1
ATOM 772 O O . GLU A 1 98 ? 8.188 -2.890 7.851 1.00 95.06 98 GLU A O 1
ATOM 777 N N . PRO A 1 99 ? 9.587 -2.210 6.227 1.00 95.31 99 PRO A N 1
ATOM 778 C CA . PRO A 1 99 ? 9.188 -0.803 6.336 1.00 95.31 99 PRO A CA 1
ATOM 779 C C . PRO A 1 99 ? 7.679 -0.603 6.158 1.00 95.31 99 PRO A C 1
ATOM 781 O O . PRO A 1 99 ? 7.022 0.088 6.940 1.00 95.31 99 PRO A O 1
ATOM 784 N N . LEU A 1 100 ? 7.107 -1.286 5.166 1.00 96.25 100 LEU A N 1
ATOM 785 C CA . LEU A 1 100 ? 5.683 -1.227 4.867 1.00 96.25 100 LEU A CA 1
ATOM 786 C C . LEU A 1 100 ? 4.839 -1.842 5.989 1.00 96.25 100 LEU A C 1
ATOM 788 O O . LEU A 1 100 ? 3.849 -1.253 6.425 1.00 96.25 100 LEU A O 1
ATOM 792 N N . LEU A 1 101 ? 5.236 -3.009 6.499 1.00 95.81 10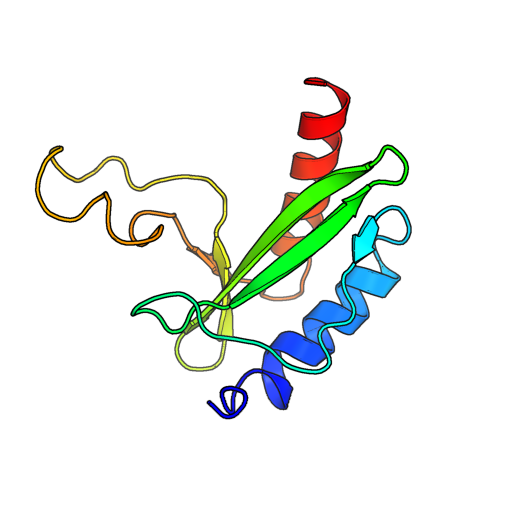1 LEU A N 1
ATOM 793 C CA . LEU A 1 101 ? 4.534 -3.666 7.598 1.00 95.81 101 LEU A CA 1
ATOM 794 C C . LEU A 1 101 ? 4.589 -2.831 8.882 1.00 95.81 101 LEU A C 1
ATOM 796 O O . LEU A 1 101 ? 3.585 -2.709 9.593 1.00 95.81 101 LEU A O 1
ATOM 800 N N . HIS A 1 102 ? 5.745 -2.233 9.170 1.00 95.25 102 HIS A N 1
ATOM 801 C CA . HIS A 1 102 ? 5.916 -1.312 10.284 1.00 95.25 102 HIS A CA 1
ATOM 802 C C . HIS A 1 102 ? 4.963 -0.120 10.164 1.00 95.25 102 HIS A C 1
ATOM 804 O O . HIS A 1 102 ? 4.227 0.175 11.112 1.00 95.25 102 HIS A O 1
ATOM 810 N N . TYR A 1 103 ? 4.914 0.508 8.987 1.00 94.69 103 TYR A N 1
ATOM 811 C CA . TYR A 1 103 ? 4.003 1.609 8.694 1.00 94.69 103 TYR A CA 1
ATOM 812 C C . TYR A 1 103 ? 2.533 1.225 8.921 1.00 94.69 103 TYR A C 1
ATOM 814 O O . TYR A 1 103 ? 1.815 1.932 9.636 1.00 94.69 103 TYR A O 1
ATOM 822 N N . ILE A 1 104 ? 2.082 0.083 8.388 1.00 94.38 104 ILE A N 1
ATOM 823 C CA . ILE A 1 104 ? 0.691 -0.378 8.539 1.00 94.38 104 ILE A CA 1
ATOM 824 C C . ILE A 1 104 ? 0.339 -0.559 10.016 1.00 94.38 104 ILE A C 1
ATOM 826 O O . ILE A 1 104 ? -0.690 -0.061 10.478 1.00 94.38 104 ILE A O 1
ATOM 830 N N . ARG A 1 105 ? 1.213 -1.210 10.789 1.00 93.69 105 ARG A N 1
ATOM 831 C CA . ARG A 1 105 ? 0.999 -1.434 12.226 1.00 93.69 105 ARG A CA 1
ATO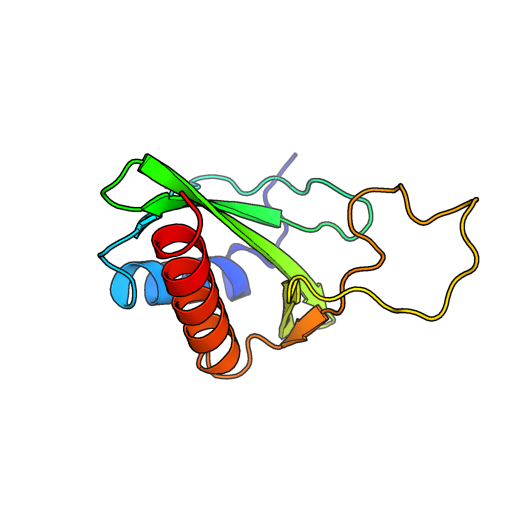M 832 C C . ARG A 1 105 ? 0.939 -0.124 13.007 1.00 93.69 105 ARG A C 1
ATOM 834 O O . ARG A 1 105 ? 0.055 0.047 13.847 1.00 93.69 105 ARG A O 1
ATOM 841 N N . GLN A 1 106 ? 1.825 0.830 12.718 1.00 91.62 106 GLN A N 1
ATOM 842 C CA . GLN A 1 106 ? 1.759 2.160 13.330 1.00 91.62 106 GLN A CA 1
ATOM 843 C C . GLN A 1 106 ? 0.458 2.881 12.975 1.00 91.62 106 GLN A C 1
ATOM 845 O O . GLN A 1 106 ? -0.186 3.475 13.846 1.00 91.62 106 GLN A O 1
ATOM 850 N N . ARG A 1 107 ? 0.031 2.794 11.711 1.00 89.19 107 ARG A N 1
ATOM 851 C CA . ARG A 1 107 ? -1.218 3.397 11.249 1.00 89.19 107 ARG A CA 1
ATOM 852 C C . ARG A 1 107 ? -2.424 2.806 11.969 1.00 89.19 107 ARG A C 1
ATOM 854 O O . ARG A 1 107 ? -3.310 3.555 12.380 1.00 89.19 107 ARG A O 1
ATOM 861 N N . MET A 1 108 ? -2.439 1.494 12.170 1.00 89.75 108 MET A N 1
ATOM 862 C CA . MET A 1 108 ? -3.475 0.811 12.936 1.00 89.75 108 MET A CA 1
ATOM 863 C C . MET A 1 108 ? -3.543 1.291 14.385 1.00 89.75 108 MET A C 1
ATOM 865 O O . MET A 1 108 ? -4.612 1.703 14.832 1.00 89.75 108 MET A O 1
ATOM 869 N N . LEU A 1 109 ? -2.407 1.324 15.089 1.00 89.81 109 LEU A N 1
ATOM 870 C CA . LEU A 1 109 ? -2.341 1.819 16.469 1.00 89.81 109 LEU A CA 1
ATOM 871 C C . LEU A 1 109 ? -2.847 3.261 16.579 1.00 89.81 109 LEU A C 1
ATOM 873 O O . LEU A 1 109 ? -3.605 3.593 17.491 1.00 89.81 109 LEU A O 1
ATOM 877 N N . PHE A 1 110 ? -2.479 4.116 15.623 1.00 87.94 110 PHE A N 1
ATOM 878 C CA . PHE A 1 110 ? -2.973 5.487 15.572 1.00 87.94 110 PHE A CA 1
ATOM 879 C C . PHE A 1 110 ? -4.503 5.541 15.441 1.00 87.94 110 PHE A C 1
ATOM 881 O O . PHE A 1 110 ? -5.152 6.292 16.172 1.00 87.94 110 PHE A O 1
ATOM 888 N N . LEU A 1 111 ? -5.079 4.744 14.533 1.00 84.62 111 LEU A N 1
ATOM 889 C CA . LEU A 1 111 ? -6.523 4.698 14.280 1.00 84.62 111 LEU A CA 1
ATOM 890 C C . LEU A 1 111 ? -7.326 4.137 15.461 1.00 84.62 111 LEU A C 1
ATOM 892 O O . LEU A 1 111 ? -8.501 4.477 15.601 1.00 84.62 111 LEU A O 1
ATOM 896 N N . GLU A 1 112 ? -6.719 3.289 16.292 1.00 81.69 112 GLU A N 1
ATOM 897 C CA . GLU A 1 112 ? -7.324 2.777 17.526 1.00 81.69 112 GLU A CA 1
ATOM 898 C C . GLU A 1 112 ? -7.325 3.810 18.656 1.00 81.69 112 GLU A C 1
ATOM 900 O O . GLU A 1 112 ? -8.286 3.880 19.423 1.00 81.69 112 GLU A O 1
ATOM 905 N N . GLN A 1 113 ? -6.268 4.621 18.749 1.00 83.06 113 GLN A N 1
ATOM 906 C CA . GLN A 1 113 ? -6.124 5.661 19.774 1.00 83.06 113 GLN A CA 1
ATOM 907 C C . GLN A 1 113 ? -6.925 6.932 19.454 1.00 83.06 113 GLN A C 1
ATOM 909 O O . GLN A 1 113 ? -7.278 7.677 20.367 1.00 83.06 113 GLN A O 1
ATOM 914 N N . HIS A 1 114 ? -7.237 7.167 18.175 1.00 77.88 114 HIS A N 1
ATOM 915 C CA . HIS A 1 114 ? -7.951 8.352 17.690 1.00 77.88 114 HIS A CA 1
ATOM 916 C C . HIS A 1 114 ? -9.214 7.933 16.904 1.00 77.88 114 HIS A C 1
ATOM 918 O O . HIS A 1 114 ? -9.181 7.875 15.665 1.00 77.88 114 HIS A O 1
ATOM 924 N N . PRO A 1 115 ? -10.305 7.560 17.609 1.00 64.69 115 PRO A N 1
ATOM 925 C CA . PRO A 1 115 ? -11.557 7.086 17.014 1.00 64.69 115 PRO A CA 1
ATOM 926 C C . PRO A 1 115 ? -12.349 8.163 16.266 1.00 64.69 115 PRO A C 1
ATOM 928 O O . PRO A 1 115 ? -12.071 9.369 16.405 1.00 64.69 115 PRO A O 1
#

pLDDT: mean 83.98, std 13.77, range [46.84, 96.25]

Sequence (115 aa):
MNDPHWTEGLLRPVMAEIVRLTPEIDWENNDEFYPIDLRGAITVFGRTKRGRPVCITFTESGHDLQFDSGQIHNSFSLKVLKDIGGTNNIMESVGDGEPLLHYIRQRMLFLEQHP

Secondary structure (DSSP, 8-state):
-PPPTHIIIIIHHHHHHHHHH-TTEEE---SS--B-STT--EEEEEEETT--EEEEEEEEETTEEEEEEEEE-TTS-TTSSTTSTTTTEEEEE-TTSHHHHHHHHHHHHHHHH--